Protein AF-X1BL38-F1 (afdb_monomer_lite)

Structure (mmCIF, N/CA/C/O backbone):
data_AF-X1BL38-F1
#
_entry.id   AF-X1BL38-F1
#
loop_
_atom_site.group_PDB
_atom_site.id
_atom_site.type_symbol
_atom_site.label_atom_id
_atom_site.label_alt_id
_atom_site.label_comp_id
_atom_site.label_asym_id
_atom_site.label_entity_id
_atom_site.label_seq_id
_atom_site.pdbx_PDB_ins_code
_atom_site.Cartn_x
_atom_site.Car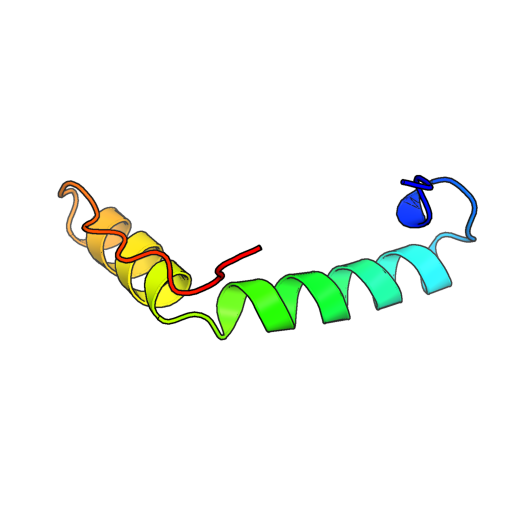tn_y
_atom_site.Cartn_z
_atom_site.occupancy
_atom_site.B_iso_or_equiv
_atom_site.auth_seq_id
_atom_site.auth_comp_id
_atom_site.auth_asym_id
_atom_site.auth_atom_id
_atom_site.pdbx_PDB_model_num
ATOM 1 N N . ARG A 1 1 ? 0.673 -16.270 -16.873 1.00 47.34 1 ARG A N 1
ATOM 2 C CA . ARG A 1 1 ? 0.503 -14.869 -16.421 1.00 47.34 1 ARG A CA 1
ATOM 3 C C . ARG A 1 1 ? 1.910 -14.285 -16.341 1.00 47.34 1 ARG A C 1
ATOM 5 O O . ARG A 1 1 ? 2.621 -14.738 -15.460 1.00 47.34 1 ARG A O 1
ATOM 12 N N . PRO A 1 2 ? 2.365 -13.453 -17.292 1.00 45.81 2 PRO A N 1
ATOM 13 C CA . PRO A 1 2 ? 3.772 -13.073 -17.369 1.00 45.81 2 PRO A CA 1
ATOM 14 C C . PRO A 1 2 ? 4.116 -12.044 -16.296 1.00 45.81 2 PRO A C 1
ATOM 16 O O . PRO A 1 2 ? 3.275 -11.260 -15.859 1.00 45.81 2 PRO A O 1
ATOM 19 N N . GLU A 1 3 ? 5.363 -12.087 -15.874 1.00 49.69 3 GLU A N 1
ATOM 20 C CA . GLU A 1 3 ? 5.910 -11.501 -14.657 1.00 49.69 3 GLU A CA 1
ATOM 21 C C . GLU A 1 3 ? 6.505 -10.120 -14.976 1.00 49.69 3 GLU A C 1
ATOM 23 O O . GLU A 1 3 ? 7.660 -9.830 -14.688 1.00 49.69 3 GLU A O 1
ATOM 28 N N . PHE A 1 4 ? 5.709 -9.268 -15.636 1.00 59.19 4 PHE A N 1
ATOM 29 C CA . PHE A 1 4 ? 6.175 -8.087 -16.382 1.00 59.19 4 PHE A CA 1
ATOM 30 C C . PHE A 1 4 ? 7.023 -7.071 -15.596 1.00 59.19 4 PHE A C 1
ATOM 32 O O . PHE A 1 4 ? 7.730 -6.282 -16.213 1.00 59.19 4 PHE A O 1
ATOM 39 N N . ALA A 1 5 ? 6.971 -7.065 -14.262 1.00 58.72 5 ALA A N 1
ATOM 40 C CA . ALA A 1 5 ? 7.768 -6.147 -13.449 1.00 58.72 5 ALA A CA 1
ATOM 41 C C . ALA A 1 5 ? 9.264 -6.521 -13.393 1.00 58.72 5 ALA A C 1
ATOM 43 O O . ALA A 1 5 ? 10.089 -5.644 -13.159 1.00 58.72 5 ALA A O 1
ATOM 44 N N . LEU A 1 6 ? 9.622 -7.793 -13.618 1.00 68.44 6 LEU A N 1
ATOM 45 C CA . LEU A 1 6 ? 11.008 -8.276 -13.507 1.00 68.44 6 LEU A CA 1
ATOM 46 C C . LEU A 1 6 ? 11.805 -8.179 -14.820 1.00 68.44 6 LEU A C 1
ATOM 48 O O . LEU A 1 6 ? 13.031 -8.237 -14.784 1.00 68.44 6 LEU A O 1
ATOM 52 N N . ASP A 1 7 ? 11.127 -7.976 -15.953 1.00 82.81 7 ASP A N 1
ATOM 53 C CA . ASP A 1 7 ? 11.728 -7.963 -17.298 1.00 82.81 7 ASP A CA 1
ATOM 54 C C . ASP A 1 7 ? 11.910 -6.546 -17.886 1.00 82.81 7 ASP A C 1
ATOM 56 O O . ASP A 1 7 ? 12.193 -6.387 -19.076 1.00 82.81 7 ASP A O 1
ATOM 60 N N . VAL A 1 8 ? 11.733 -5.495 -17.080 1.00 84.00 8 VAL A N 1
ATOM 61 C CA . VAL A 1 8 ? 11.811 -4.090 -17.521 1.00 84.00 8 VAL A CA 1
ATOM 62 C C . VAL A 1 8 ? 12.926 -3.327 -16.808 1.00 84.00 8 VAL A C 1
ATOM 64 O O . VAL A 1 8 ? 13.369 -3.698 -15.723 1.00 84.00 8 VAL A O 1
ATOM 67 N N . ASP A 1 9 ? 13.393 -2.229 -17.410 1.00 90.44 9 ASP A N 1
ATOM 68 C CA . ASP A 1 9 ? 14.336 -1.336 -16.739 1.00 90.44 9 ASP A CA 1
ATOM 69 C C . ASP A 1 9 ? 13.717 -0.730 -15.470 1.00 90.44 9 ASP A C 1
ATOM 71 O O . ASP A 1 9 ? 12.500 -0.567 -15.363 1.00 90.44 9 ASP A O 1
ATOM 75 N N . LEU A 1 10 ? 14.571 -0.338 -14.522 1.00 88.62 10 LEU A N 1
ATOM 76 C CA . LEU A 1 10 ? 14.143 0.164 -13.217 1.00 88.62 10 LEU A CA 1
ATOM 77 C C . LEU A 1 10 ? 13.123 1.308 -13.312 1.00 88.62 10 LEU A C 1
ATOM 79 O O . LEU A 1 10 ? 12.168 1.346 -12.543 1.00 88.62 10 LEU A O 1
ATOM 83 N N . LYS A 1 11 ? 13.300 2.251 -14.245 1.00 92.75 11 LYS A N 1
ATOM 84 C CA . LYS A 1 11 ? 12.410 3.414 -14.347 1.00 92.75 11 LYS A CA 1
ATOM 85 C C . LYS A 1 11 ? 11.028 2.997 -14.838 1.00 92.75 11 LYS A C 1
ATOM 87 O O . LYS A 1 11 ? 10.023 3.503 -14.333 1.00 92.75 11 LYS A O 1
ATOM 92 N N . THR A 1 12 ? 10.980 2.094 -15.810 1.00 91.06 12 THR A N 1
ATOM 93 C CA . THR A 1 12 ? 9.729 1.523 -16.313 1.00 91.06 12 THR A CA 1
ATOM 94 C C . THR A 1 12 ? 9.052 0.666 -15.245 1.00 91.06 12 THR A C 1
ATOM 96 O O . THR A 1 12 ? 7.858 0.842 -15.008 1.00 91.06 12 THR A O 1
ATOM 99 N N . GLY A 1 13 ? 9.810 -0.168 -14.528 1.00 91.19 13 GLY A N 1
ATOM 100 C CA . GLY A 1 13 ? 9.312 -0.966 -13.405 1.00 91.19 13 GLY A CA 1
ATOM 101 C C . GLY A 1 13 ? 8.669 -0.104 -12.320 1.00 91.19 13 GLY A C 1
ATOM 102 O O . GLY A 1 13 ? 7.500 -0.299 -11.996 1.00 91.19 13 GLY A O 1
ATOM 103 N N . CYS A 1 14 ? 9.363 0.942 -11.857 1.00 93.12 14 CYS A N 1
ATOM 104 C CA . CYS A 1 14 ? 8.805 1.876 -10.876 1.00 93.12 14 CYS A CA 1
ATOM 105 C C . CYS A 1 14 ? 7.519 2.553 -11.372 1.00 93.12 14 CYS A C 1
ATOM 107 O O . CYS A 1 14 ? 6.615 2.803 -10.581 1.00 93.12 14 CYS A O 1
ATOM 109 N N . ARG A 1 15 ? 7.408 2.870 -12.672 1.00 92.94 15 ARG A N 1
ATOM 110 C CA . ARG A 1 15 ? 6.174 3.447 -13.227 1.00 92.94 15 ARG A CA 1
ATOM 111 C C . ARG A 1 15 ? 5.010 2.461 -13.141 1.00 92.94 15 ARG A C 1
ATOM 113 O O . ARG A 1 15 ? 3.937 2.855 -12.696 1.00 92.94 15 ARG A O 1
ATOM 120 N N . ILE A 1 16 ? 5.238 1.208 -13.531 1.00 91.88 16 ILE A N 1
ATOM 121 C CA . ILE A 1 16 ? 4.230 0.142 -13.463 1.00 91.88 16 ILE A CA 1
ATOM 122 C C . ILE A 1 16 ? 3.773 -0.065 -12.015 1.00 91.88 16 ILE A C 1
ATOM 124 O O . ILE A 1 16 ? 2.575 -0.148 -11.755 1.00 91.88 16 ILE A O 1
ATOM 128 N N . GLU A 1 17 ? 4.711 -0.105 -11.067 1.00 91.38 17 GLU A N 1
ATOM 129 C CA . GLU A 1 17 ? 4.398 -0.252 -9.643 1.00 91.38 17 GLU A CA 1
ATOM 130 C C . GLU A 1 17 ? 3.574 0.917 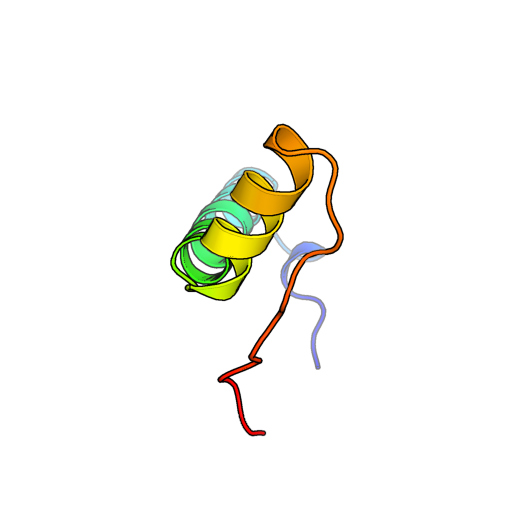-9.104 1.00 91.38 17 GLU A C 1
ATOM 132 O O . GLU A 1 17 ? 2.615 0.684 -8.373 1.00 91.38 17 GLU A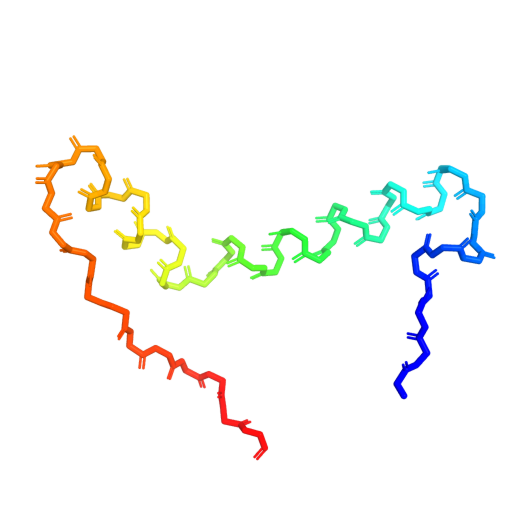 O 1
ATOM 137 N N . ILE A 1 18 ? 3.896 2.159 -9.484 1.00 93.50 18 ILE A N 1
ATOM 138 C CA . ILE A 1 18 ? 3.114 3.342 -9.093 1.00 93.50 18 ILE A CA 1
ATOM 139 C C . ILE A 1 18 ? 1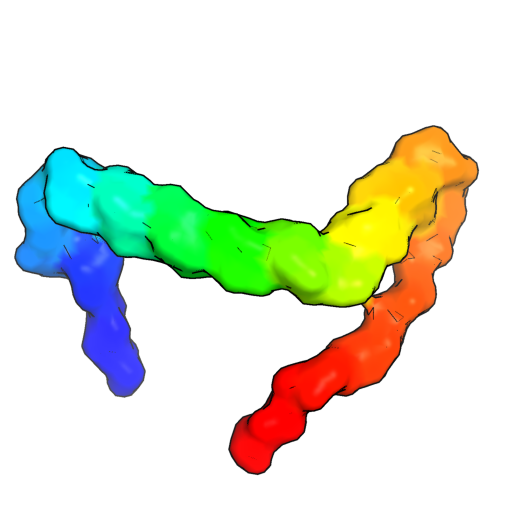.661 3.202 -9.555 1.00 93.50 18 ILE A C 1
ATOM 141 O O . ILE A 1 18 ? 0.745 3.421 -8.760 1.00 93.50 18 ILE A O 1
ATOM 145 N N . ASP A 1 19 ? 1.445 2.818 -10.813 1.00 92.38 19 ASP A N 1
ATOM 146 C CA . ASP A 1 19 ? 0.102 2.697 -11.380 1.00 92.38 19 ASP A CA 1
ATOM 147 C C . ASP A 1 19 ? -0.676 1.546 -10.718 1.00 92.38 19 ASP A C 1
ATOM 149 O O . ASP A 1 19 ? -1.826 1.721 -10.304 1.00 92.38 19 ASP A O 1
ATOM 153 N N . ALA A 1 20 ? -0.036 0.387 -10.532 1.00 90.81 20 ALA A N 1
ATOM 154 C CA . ALA A 1 20 ? -0.634 -0.755 -9.843 1.00 90.81 20 ALA A CA 1
ATOM 155 C C . ALA A 1 20 ? -0.987 -0.423 -8.383 1.00 90.81 20 ALA A C 1
ATOM 157 O O . ALA A 1 20 ? -2.075 -0.749 -7.905 1.00 90.81 20 ALA A O 1
ATOM 158 N N . PHE A 1 21 ? -0.093 0.273 -7.682 1.00 90.75 21 PHE A N 1
ATOM 159 C CA . PHE A 1 21 ? -0.302 0.696 -6.304 1.00 90.75 21 PHE A CA 1
ATOM 160 C C . PHE A 1 21 ? -1.458 1.691 -6.183 1.00 90.75 21 PHE A C 1
ATOM 162 O O . PHE A 1 21 ? -2.296 1.548 -5.292 1.00 90.75 21 PHE A O 1
ATOM 169 N N . ALA A 1 22 ? -1.549 2.655 -7.102 1.00 92.00 22 ALA A N 1
ATOM 170 C CA . ALA A 1 22 ? -2.644 3.619 -7.142 1.00 92.00 22 ALA A CA 1
ATOM 171 C C . ALA A 1 22 ? -4.007 2.932 -7.321 1.00 92.00 22 ALA A C 1
ATOM 173 O O . ALA A 1 22 ? -4.962 3.285 -6.628 1.00 92.00 22 ALA A O 1
ATOM 174 N N . ILE A 1 23 ? -4.088 1.919 -8.190 1.00 89.25 23 ILE A N 1
ATOM 175 C CA . ILE A 1 23 ? -5.312 1.129 -8.389 1.00 89.25 23 ILE A CA 1
ATOM 176 C C . ILE A 1 23 ? -5.695 0.387 -7.103 1.00 89.25 23 ILE A C 1
ATOM 178 O O . ILE A 1 23 ? -6.845 0.465 -6.670 1.00 89.25 23 ILE A O 1
ATOM 182 N N . CYS A 1 24 ? -4.742 -0.290 -6.458 1.00 88.88 24 CYS A N 1
ATOM 183 C CA . CYS A 1 24 ? -5.002 -1.012 -5.211 1.00 88.88 24 CYS A CA 1
ATOM 184 C C . CYS A 1 24 ? -5.470 -0.076 -4.085 1.00 88.88 24 CYS A C 1
ATOM 186 O O . CYS A 1 24 ? -6.435 -0.387 -3.385 1.00 88.88 24 CYS A O 1
ATOM 188 N N . LEU A 1 25 ? -4.832 1.088 -3.928 1.00 90.31 25 LEU A N 1
ATOM 189 C CA . LEU A 1 25 ? -5.179 2.077 -2.900 1.00 90.31 25 LEU A CA 1
ATOM 190 C C . LEU A 1 25 ? -6.503 2.799 -3.145 1.00 90.31 25 LEU A C 1
ATOM 192 O O . LEU A 1 25 ? -7.124 3.260 -2.190 1.00 90.31 25 LEU A O 1
ATOM 196 N N . ALA A 1 26 ? -6.939 2.908 -4.400 1.00 90.69 26 ALA A N 1
ATOM 197 C CA . ALA A 1 26 ? -8.241 3.477 -4.728 1.00 90.69 26 ALA A CA 1
ATOM 198 C C . ALA A 1 26 ? -9.407 2.578 -4.273 1.00 90.69 26 ALA A C 1
ATOM 200 O O . ALA A 1 26 ? -10.557 3.024 -4.264 1.00 90.69 26 ALA A O 1
ATOM 201 N N . SER A 1 27 ? -9.137 1.323 -3.895 1.00 89.00 27 SER A N 1
ATOM 202 C CA . SER A 1 27 ? -10.173 0.405 -3.432 1.00 89.00 27 SER A CA 1
ATOM 203 C C . SER A 1 27 ? -10.747 0.812 -2.061 1.00 89.00 27 SER A C 1
ATOM 205 O O . SER A 1 27 ? -10.015 1.276 -1.179 1.00 89.00 27 SER A O 1
ATOM 207 N N . PRO A 1 28 ? -12.055 0.593 -1.825 1.00 90.88 28 PRO A N 1
ATOM 208 C CA . PRO A 1 28 ? -12.653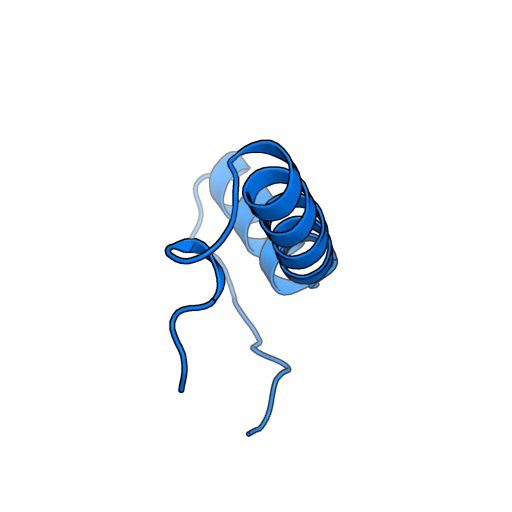 0.768 -0.501 1.00 90.88 28 PRO A CA 1
ATOM 209 C C . PRO A 1 28 ? -11.975 -0.090 0.575 1.00 90.88 28 PRO A C 1
ATOM 211 O O . PRO A 1 28 ? -11.813 0.359 1.709 1.00 90.88 28 PRO A O 1
ATOM 214 N N . ASP A 1 29 ? -11.526 -1.290 0.200 1.00 93.06 29 ASP A N 1
ATOM 215 C CA . ASP A 1 29 ? -10.848 -2.223 1.100 1.00 93.06 29 ASP A CA 1
ATOM 216 C C . ASP A 1 29 ? -9.480 -1.700 1.555 1.00 93.06 29 ASP A C 1
ATOM 218 O O . ASP A 1 29 ? -9.106 -1.894 2.710 1.00 93.06 29 ASP A O 1
ATOM 222 N N . ALA A 1 30 ? -8.750 -0.968 0.706 1.00 93.69 30 ALA A N 1
ATOM 223 C CA . ALA A 1 30 ? -7.508 -0.325 1.126 1.00 93.69 30 ALA A CA 1
ATOM 224 C C . ALA A 1 30 ? -7.758 0.740 2.204 1.00 93.69 30 ALA A C 1
ATOM 226 O O . ALA A 1 30 ? -7.026 0.807 3.194 1.00 93.69 30 ALA A O 1
ATOM 227 N N . LYS A 1 31 ? -8.825 1.537 2.056 1.00 93.62 31 LYS A N 1
ATOM 228 C CA . LYS A 1 31 ? -9.220 2.522 3.071 1.00 93.62 31 LYS A CA 1
ATOM 229 C C . LYS A 1 31 ? -9.605 1.849 4.390 1.00 93.62 31 LYS A C 1
ATOM 231 O O . LYS A 1 31 ? -9.140 2.281 5.443 1.00 93.62 31 LYS A O 1
ATOM 236 N N . GLU A 1 32 ? -10.414 0.795 4.331 1.00 95.56 32 GLU A N 1
ATOM 237 C CA . GLU A 1 32 ? -10.839 0.031 5.508 1.00 95.56 32 GLU A CA 1
ATOM 238 C C . GLU A 1 32 ? -9.652 -0.634 6.214 1.00 95.56 32 GLU A C 1
ATOM 240 O O . GLU A 1 32 ? -9.516 -0.513 7.428 1.00 95.56 32 GLU A O 1
ATOM 245 N N . GLY A 1 33 ? -8.737 -1.259 5.469 1.00 95.12 33 GLY A N 1
ATOM 246 C CA . GLY A 1 33 ? -7.545 -1.887 6.038 1.00 95.12 33 GLY A CA 1
ATOM 247 C C . GLY A 1 33 ? -6.650 -0.895 6.785 1.00 95.12 33 GLY A C 1
ATOM 248 O O . GLY A 1 33 ? -6.216 -1.175 7.903 1.00 95.12 33 GLY A O 1
ATOM 249 N N . ILE A 1 34 ? -6.417 0.289 6.205 1.00 96.12 34 ILE A N 1
ATOM 250 C CA . ILE A 1 34 ? -5.626 1.351 6.847 1.00 96.12 34 ILE A CA 1
ATOM 251 C C . ILE A 1 34 ? -6.336 1.872 8.101 1.00 96.12 34 ILE A C 1
ATOM 253 O O . ILE A 1 34 ? -5.705 2.037 9.146 1.00 96.12 34 ILE A O 1
ATOM 257 N N . GLN A 1 35 ? -7.645 2.116 8.020 1.00 97.38 35 GLN A N 1
ATOM 258 C CA . GLN A 1 35 ? -8.418 2.620 9.151 1.00 97.38 35 GLN A CA 1
ATOM 259 C C . GLN A 1 35 ? -8.469 1.605 10.301 1.00 97.38 35 GLN A C 1
ATOM 261 O O . GLN A 1 35 ? -8.163 1.953 11.441 1.00 97.38 35 GLN A O 1
ATOM 266 N N . ALA A 1 36 ? -8.777 0.343 10.005 1.00 97.38 36 ALA A N 1
ATOM 267 C CA . ALA A 1 36 ? -8.807 -0.737 10.984 1.00 97.38 36 ALA A CA 1
ATOM 268 C C . ALA A 1 36 ? -7.447 -0.935 11.671 1.00 97.38 36 ALA A C 1
ATOM 270 O O . ALA A 1 36 ? -7.396 -1.150 12.884 1.00 97.38 36 ALA A O 1
ATOM 271 N N 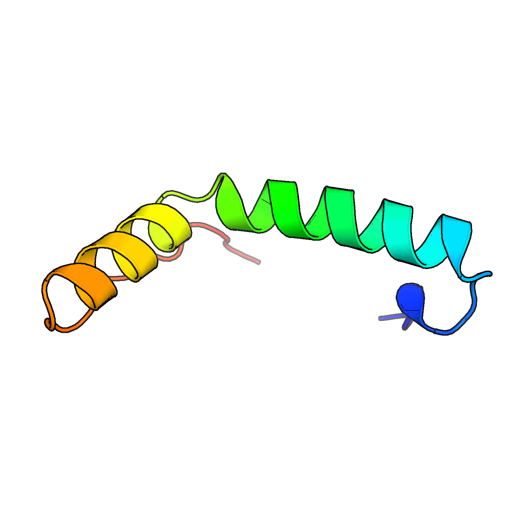. PHE A 1 37 ? -6.346 -0.795 10.921 1.00 97.25 37 PHE A N 1
ATOM 272 C CA . PHE A 1 37 ? -4.991 -0.844 11.470 1.00 97.25 37 PHE A CA 1
ATOM 273 C C . PHE A 1 37 ? -4.734 0.287 12.477 1.00 97.25 37 PHE A C 1
ATOM 275 O O . PHE A 1 37 ? -4.254 0.023 13.582 1.00 97.25 37 PHE A O 1
ATOM 282 N N . LEU A 1 38 ? -5.095 1.531 12.140 1.00 97.88 38 LEU A N 1
ATOM 283 C CA . LEU A 1 38 ? -4.959 2.681 13.047 1.00 97.88 38 LEU A CA 1
ATOM 284 C C . LEU A 1 38 ? -5.828 2.532 14.305 1.00 97.88 38 LEU A C 1
ATOM 286 O O . LEU A 1 38 ? -5.395 2.875 15.406 1.00 97.88 38 LEU A O 1
ATOM 290 N N . GLU A 1 39 ? -7.028 1.977 14.151 1.00 98.00 39 GLU A N 1
ATOM 291 C CA . GLU A 1 39 ? -7.980 1.715 15.236 1.00 98.00 39 GLU A CA 1
ATOM 292 C C . GLU A 1 39 ? -7.657 0.433 16.034 1.00 98.00 39 GLU A C 1
ATOM 294 O O . GLU A 1 39 ? -8.300 0.167 17.048 1.00 98.00 39 GLU A O 1
ATOM 299 N N . LYS A 1 40 ? -6.643 -0.345 15.620 1.00 97.12 40 LYS A N 1
ATOM 300 C CA . LYS A 1 40 ? -6.224 -1.626 16.227 1.00 97.12 40 LYS A CA 1
ATOM 301 C C . LYS A 1 40 ? -7.358 -2.653 16.330 1.00 97.12 40 LYS A C 1
ATOM 303 O O . LYS A 1 40 ? -7.458 -3.387 17.316 1.00 97.12 40 LYS A O 1
ATOM 308 N N . ARG A 1 41 ? -8.201 -2.722 15.302 1.00 97.81 41 ARG A N 1
ATOM 309 C CA . ARG A 1 41 ? -9.285 -3.705 15.173 1.00 97.81 41 ARG A CA 1
ATOM 310 C C . ARG A 1 41 ? -9.074 -4.591 13.949 1.00 97.81 41 ARG A C 1
ATOM 312 O O . ARG A 1 41 ? -8.249 -4.299 13.088 1.00 97.81 41 ARG A O 1
ATOM 319 N N . ALA A 1 42 ? -9.840 -5.674 13.864 1.00 96.62 42 ALA A N 1
ATOM 320 C CA . ALA A 1 42 ? -9.904 -6.465 12.641 1.00 96.62 42 ALA A CA 1
ATOM 321 C C . ALA A 1 42 ? -10.539 -5.637 11.509 1.00 96.62 42 ALA A C 1
ATOM 323 O O . ALA A 1 42 ? -11.516 -4.916 11.738 1.00 96.62 42 ALA A O 1
ATOM 324 N N . ALA A 1 43 ? -9.965 -5.737 10.311 1.00 95.12 43 ALA A N 1
ATOM 325 C CA . ALA A 1 43 ? -10.499 -5.120 9.103 1.00 95.12 43 ALA A CA 1
ATOM 326 C C . ALA A 1 43 ? -11.642 -5.967 8.527 1.00 95.12 43 ALA A C 1
ATOM 328 O O . ALA A 1 43 ? -11.567 -7.197 8.543 1.00 95.12 43 ALA A O 1
ATOM 329 N N . ASP A 1 44 ? -12.675 -5.310 8.004 1.00 94.69 44 ASP A N 1
ATOM 330 C CA . ASP A 1 44 ? -13.814 -5.961 7.351 1.00 94.69 44 ASP A CA 1
ATOM 331 C C . ASP A 1 44 ? -13.755 -5.755 5.831 1.00 94.69 44 ASP A C 1
ATOM 333 O O . ASP A 1 44 ? -14.383 -4.854 5.275 1.00 94.69 44 ASP A O 1
ATOM 337 N N . PHE A 1 45 ? -12.959 -6.587 5.157 1.00 92.81 45 PHE A N 1
ATOM 338 C CA . PHE A 1 45 ? -12.802 -6.526 3.704 1.00 92.81 45 PHE A CA 1
ATOM 339 C C . PHE A 1 45 ? -14.029 -7.092 2.989 1.00 92.81 45 PHE A C 1
ATOM 341 O O . PHE A 1 45 ? -14.489 -8.193 3.299 1.00 92.81 45 PHE A O 1
ATOM 348 N N . LYS A 1 46 ? -14.541 -6.355 2.000 1.00 87.31 46 LYS A N 1
ATOM 349 C CA . LYS A 1 46 ? -15.731 -6.754 1.240 1.00 87.31 46 LYS A CA 1
ATOM 350 C C . LYS A 1 46 ? -15.413 -7.404 -0.096 1.00 87.31 46 LYS A C 1
ATOM 352 O O . LYS A 1 46 ? -16.245 -8.180 -0.550 1.00 87.31 46 LYS A O 1
ATOM 357 N N . GLY A 1 47 ? -14.247 -7.133 -0.688 1.00 83.19 47 GLY A N 1
ATOM 358 C CA . GLY A 1 47 ? -13.772 -7.759 -1.922 1.00 83.19 47 GLY A CA 1
ATOM 359 C C . GLY A 1 47 ? -14.728 -7.563 -3.102 1.00 83.19 47 GLY A C 1
ATOM 360 O O . GLY A 1 47 ? -15.657 -8.339 -3.295 1.00 83.19 47 GLY A O 1
ATOM 361 N N . SER A 1 48 ? -14.510 -6.539 -3.931 1.00 71.06 48 SER A N 1
ATOM 362 C CA . SER A 1 48 ? -15.404 -6.244 -5.067 1.00 71.06 48 SER A CA 1
ATOM 363 C C . SER A 1 48 ? -14.954 -6.805 -6.420 1.00 71.06 48 SER A C 1
ATOM 365 O O . SER A 1 48 ? -15.733 -6.761 -7.373 1.00 71.06 48 SER A O 1
ATOM 367 N N . LEU A 1 49 ? -13.726 -7.323 -6.533 1.00 66.81 49 LEU A N 1
ATOM 368 C CA . LEU A 1 49 ? -13.217 -7.881 -7.786 1.00 66.81 49 LEU A CA 1
ATOM 369 C C . LEU A 1 49 ? -13.698 -9.330 -7.944 1.00 66.81 49 LEU A C 1
ATOM 371 O O . LEU A 1 49 ? -13.243 -10.218 -7.227 1.00 66.81 49 LEU A O 1
ATOM 375 N N . GLN A 1 50 ? -14.629 -9.544 -8.871 1.00 60.16 50 GLN A N 1
ATOM 376 C CA . GLN A 1 50 ? -15.048 -10.873 -9.322 1.00 60.16 50 GLN A CA 1
ATOM 377 C C . GLN A 1 50 ? -14.227 -11.239 -10.566 1.00 60.16 50 GLN A C 1
ATOM 379 O O . GLN A 1 50 ? -14.054 -10.387 -11.439 1.00 60.16 50 GLN A O 1
ATOM 384 N N . GLU A 1 51 ? -13.681 -12.458 -10.597 1.00 49.16 51 GLU A N 1
ATOM 385 C CA . GLU A 1 51 ? -12.886 -12.986 -11.723 1.00 49.16 51 GLU A CA 1
ATOM 386 C C . GLU A 1 51 ? -13.732 -13.290 -12.967 1.00 49.16 51 GLU A C 1
ATOM 388 O O . GLU A 1 51 ? -14.883 -13.762 -12.811 1.00 49.16 51 GLU A O 1
#

Organism: NCBI:txid412755

Secondary structure (DSSP, 8-state):
---TTSSS-HHHHHHHHHHHHHHHHTSHHHHHHHHHHHTTS----------

Foldseek 3Di:
DDPVLVPDDPVVNVVVVVVVVVVVCVDPQVVQVVVCVVVVHDGDDDDDDDD

Sequence (51 aa):
RPEFALDVDLKTGCRIEIDAFAICLASPDAKEGIQAFLEKRAADFKGSLQE

InterPro domains:
  IPR014748 Enoyl-CoA hydratase, C-terminal [G3DSA:1.10.12.10] (3-48)
  IPR029045 ClpP/crotonase-like domain superfamily [SSF52096] (5-47)

Radius of gyration: 14.54 Å; chains: 1; bounding box: 30×18×34 Å

pLDDT: mean 85.58, std 14.74, range [45.81, 98.0]